Protein AF-A0A7J3XUM2-F1 (afdb_monomer_lite)

Sequence (105 aa):
MVCGSAIYPPYPDAPGGPPLCSDRCREVWSKMGGQAAPPHKHCVVCGKPLSAMYVAPSEPPLCSMDCRAKYEGQRARAARWQSLFNVILVLMLLWLLASLFASLI

Radius of gyration: 22.44 Å; chains: 1; bounding box: 59×26×50 Å

Structure (mmCIF, N/CA/C/O backbone):
data_AF-A0A7J3XUM2-F1
#
_entry.id   AF-A0A7J3XUM2-F1
#
loop_
_atom_site.group_PDB
_atom_site.id
_atom_site.type_symbol
_atom_site.label_atom_id
_atom_site.label_alt_id
_atom_site.label_comp_id
_atom_site.label_asym_id
_atom_site.label_entity_id
_atom_site.label_seq_id
_atom_site.pdbx_PDB_ins_code
_atom_site.Cartn_x
_atom_site.Cartn_y
_atom_site.Cartn_z
_atom_site.occupancy
_atom_site.B_iso_or_equiv
_atom_site.auth_seq_id
_atom_site.auth_comp_id
_atom_site.auth_asym_id
_atom_site.auth_atom_id
_atom_site.pdbx_PDB_model_num
ATOM 1 N N . MET A 1 1 ? -3.340 -3.263 10.317 1.00 44.72 1 MET A N 1
ATOM 2 C CA . MET A 1 1 ? -3.877 -2.374 11.369 1.00 44.72 1 MET A CA 1
ATOM 3 C C . MET A 1 1 ? -5.197 -2.955 11.863 1.00 44.72 1 MET A C 1
ATOM 5 O O . MET A 1 1 ? -6.127 -3.069 11.072 1.00 44.72 1 MET A O 1
ATOM 9 N N . VAL A 1 2 ? -5.234 -3.422 13.113 1.00 41.28 2 VAL A N 1
ATOM 10 C CA . VAL A 1 2 ? -6.443 -3.909 13.806 1.00 41.28 2 VAL A CA 1
ATOM 11 C C . VAL A 1 2 ? -6.838 -2.834 14.816 1.00 41.28 2 VAL A C 1
ATOM 13 O O . VAL A 1 2 ? -5.970 -2.198 15.404 1.00 41.28 2 VAL A O 1
ATOM 16 N N . CYS A 1 3 ? -8.127 -2.579 14.960 1.00 44.41 3 CYS A N 1
ATOM 17 C CA . CYS A 1 3 ? -8.716 -1.505 15.743 1.00 44.41 3 CYS A CA 1
ATOM 18 C C . CYS A 1 3 ? -9.602 -2.141 16.810 1.00 44.41 3 CYS A C 1
ATOM 20 O O . CYS A 1 3 ? -10.421 -3.004 16.492 1.00 44.41 3 CYS A O 1
ATOM 22 N N . GLY A 1 4 ? -9.435 -1.753 18.074 1.00 43.59 4 GLY A N 1
ATOM 23 C CA . GLY A 1 4 ? -10.262 -2.285 19.163 1.00 43.59 4 GLY A CA 1
ATOM 24 C C . GLY A 1 4 ? -9.967 -3.741 19.547 1.00 43.59 4 GLY A C 1
ATOM 25 O O . GLY A 1 4 ? -10.732 -4.338 20.291 1.00 43.59 4 GLY A O 1
ATOM 26 N N . SER A 1 5 ? -8.867 -4.333 19.073 1.00 38.88 5 SER A N 1
ATOM 27 C CA . SER A 1 5 ? -8.340 -5.558 19.680 1.00 38.88 5 SER A CA 1
ATOM 28 C C . SER A 1 5 ? -7.364 -5.205 20.790 1.00 38.88 5 SER A C 1
ATOM 30 O O . SER A 1 5 ? -6.450 -4.411 20.563 1.00 38.88 5 SER A O 1
ATOM 32 N N . ALA A 1 6 ? -7.482 -5.877 21.935 1.00 35.59 6 ALA A N 1
ATOM 33 C CA . ALA A 1 6 ? -6.322 -6.151 22.769 1.00 35.59 6 ALA A CA 1
ATOM 34 C C . ALA A 1 6 ? -5.328 -6.951 21.911 1.00 35.59 6 ALA A C 1
ATOM 36 O O . ALA A 1 6 ? -5.469 -8.158 21.730 1.00 35.59 6 ALA A O 1
ATOM 37 N N . ILE A 1 7 ? -4.385 -6.256 21.277 1.00 41.06 7 ILE A N 1
ATOM 38 C CA . ILE A 1 7 ? -3.235 -6.898 20.653 1.00 41.06 7 ILE A CA 1
ATOM 39 C C . ILE A 1 7 ? -2.339 -7.296 21.830 1.00 41.06 7 ILE A C 1
ATOM 41 O O . ILE A 1 7 ? -1.666 -6.446 22.397 1.00 41.06 7 ILE A O 1
ATOM 45 N N . TYR A 1 8 ? -2.395 -8.556 22.258 1.00 35.03 8 TYR A N 1
ATOM 46 C CA . TYR A 1 8 ? -1.328 -9.147 23.076 1.00 35.03 8 TYR A CA 1
ATOM 47 C C . TYR A 1 8 ? -0.194 -9.616 22.143 1.00 35.03 8 TYR A C 1
ATOM 49 O O . TYR A 1 8 ? -0.508 -10.056 21.031 1.00 35.03 8 TYR A O 1
ATOM 57 N N . PRO A 1 9 ? 1.097 -9.565 22.549 1.00 43.72 9 PRO A N 1
ATOM 58 C CA . PRO A 1 9 ? 1.630 -9.394 23.910 1.00 43.72 9 PRO A CA 1
ATOM 59 C C . PRO A 1 9 ? 2.174 -7.969 24.209 1.00 43.72 9 PRO A C 1
ATOM 61 O O . PRO A 1 9 ? 2.149 -7.111 23.329 1.00 43.72 9 PRO A O 1
ATOM 64 N N . PRO A 1 10 ? 2.553 -7.674 25.472 1.00 46.62 10 PRO A N 1
ATOM 65 C CA . PRO A 1 10 ? 2.301 -6.400 26.133 1.00 46.62 10 PRO A CA 1
ATOM 66 C C . PRO A 1 10 ? 3.417 -5.389 25.882 1.00 46.62 10 PRO A C 1
ATOM 68 O O . PRO A 1 10 ? 4.586 -5.716 26.038 1.00 46.62 10 PRO A O 1
ATOM 71 N N . TYR A 1 11 ? 3.058 -4.137 25.629 1.00 41.94 11 TYR A N 1
ATOM 72 C CA . TYR A 1 11 ? 3.804 -3.032 26.216 1.00 41.94 11 TYR A CA 1
ATOM 73 C C . TYR A 1 11 ? 2.803 -2.055 26.840 1.00 41.94 11 TYR A C 1
ATOM 75 O O . TYR A 1 11 ? 1.757 -1.792 26.233 1.00 41.94 11 TYR A O 1
ATOM 83 N N . PRO A 1 12 ? 3.089 -1.562 28.062 1.00 52.28 12 PRO A N 1
ATOM 84 C CA . PRO A 1 12 ? 2.460 -0.351 28.558 1.00 52.28 12 PRO A CA 1
ATOM 85 C C . PRO A 1 12 ? 2.886 0.775 27.600 1.00 52.28 12 PRO A C 1
ATOM 87 O O . PRO A 1 12 ? 3.837 0.640 26.845 1.00 52.28 12 PRO A O 1
ATOM 90 N N . ASP A 1 13 ? 2.119 1.837 27.442 1.00 43.62 13 ASP A N 1
ATOM 91 C CA . ASP A 1 13 ? 2.419 2.993 28.264 1.00 43.62 13 ASP A CA 1
ATOM 92 C C . ASP A 1 13 ? 1.183 3.884 28.388 1.00 43.62 13 ASP A C 1
ATOM 94 O O . ASP A 1 13 ? 0.760 4.532 27.432 1.00 43.62 13 ASP A O 1
ATOM 98 N N . ALA A 1 14 ? 0.694 3.976 29.626 1.00 42.62 14 ALA A N 1
ATOM 99 C CA . ALA A 1 14 ? 0.066 5.176 30.180 1.00 42.62 14 ALA A CA 1
ATOM 100 C C . ALA A 1 14 ? -1.354 5.541 29.658 1.00 42.62 14 ALA A C 1
ATOM 102 O O . ALA A 1 14 ? -1.840 5.040 28.647 1.00 42.62 14 ALA A O 1
ATOM 103 N N . PRO A 1 15 ? -2.157 6.248 30.472 1.00 44.31 15 PRO A N 1
ATOM 104 C CA . PRO A 1 15 ? -3.274 5.615 31.147 1.00 44.31 15 PRO A CA 1
ATOM 105 C C . PRO A 1 15 ? -4.601 5.866 30.425 1.00 44.31 15 PRO A C 1
ATOM 107 O O . PRO A 1 15 ? -5.079 6.996 30.346 1.00 44.31 15 PRO A O 1
ATOM 110 N N . GLY A 1 16 ? -5.233 4.773 29.984 1.00 53.19 16 GLY A N 1
ATOM 111 C CA . GLY A 1 16 ? -6.695 4.672 29.971 1.00 53.19 16 GLY A CA 1
ATOM 112 C C . GLY A 1 16 ? -7.369 4.080 28.732 1.00 53.19 16 GLY A C 1
ATOM 113 O O . GLY A 1 16 ? -8.576 3.872 28.799 1.00 53.19 16 GLY A O 1
ATOM 114 N N . GLY A 1 17 ? -6.670 3.798 27.623 1.00 52.47 17 GLY A N 1
ATOM 115 C CA . GLY A 1 17 ? -7.341 3.390 26.376 1.00 52.47 17 GLY A CA 1
ATOM 116 C C . GLY A 1 17 ? -6.644 2.289 25.563 1.00 52.47 17 GLY A C 1
ATOM 117 O O . GLY A 1 17 ? -5.420 2.179 25.606 1.00 52.47 17 GLY A O 1
ATOM 118 N N . PRO A 1 18 ? -7.404 1.471 24.803 1.00 56.16 18 PRO A N 1
ATOM 119 C CA . PRO A 1 18 ? -6.847 0.466 23.899 1.00 56.16 18 PRO A CA 1
ATOM 120 C C . PRO A 1 18 ? -6.103 1.122 22.720 1.00 56.16 18 PRO A C 1
ATOM 122 O O . PRO A 1 18 ? -6.405 2.262 22.361 1.00 56.16 18 PRO A O 1
ATOM 125 N N . PRO A 1 19 ? -5.170 0.416 22.053 1.00 57.97 19 PRO A N 1
ATOM 126 C CA . PRO A 1 19 ? -4.545 0.912 20.831 1.00 57.97 19 PRO A CA 1
ATOM 127 C C . PRO A 1 19 ? -5.595 1.036 19.714 1.00 57.97 19 PRO A C 1
ATOM 129 O O . PR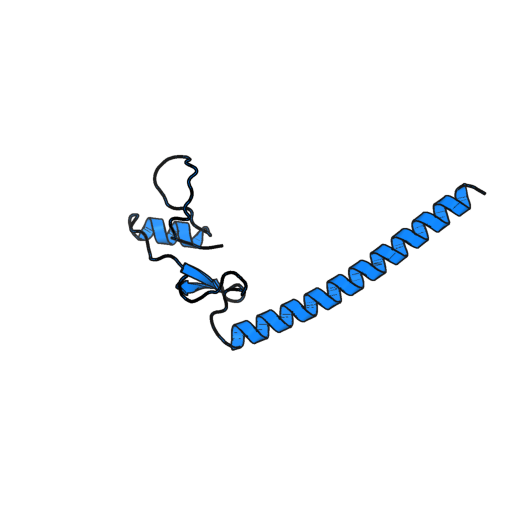O A 1 19 ? -6.183 0.052 19.254 1.00 57.97 19 PRO A O 1
ATOM 132 N N . LEU A 1 20 ? -5.854 2.271 19.280 1.00 64.81 20 LEU A N 1
ATOM 133 C CA . LEU A 1 20 ? -6.820 2.599 18.230 1.00 64.81 20 LEU A CA 1
ATOM 134 C C . LEU A 1 20 ? -6.077 2.921 16.934 1.00 64.81 20 LEU A C 1
ATOM 136 O O . LEU A 1 20 ? -5.084 3.638 16.925 1.00 64.81 20 LEU A O 1
ATOM 140 N N . CYS A 1 21 ? -6.566 2.380 15.823 1.00 66.31 21 CYS A N 1
ATOM 141 C CA . CYS A 1 21 ? -5.867 2.423 14.538 1.00 66.31 21 CYS A CA 1
ATOM 142 C C . CYS A 1 21 ? -6.053 3.723 13.738 1.00 66.31 21 CYS A C 1
ATOM 144 O O . CYS A 1 21 ? -5.452 3.867 12.678 1.00 66.31 21 CYS A O 1
ATOM 146 N N . SER A 1 22 ? -6.943 4.616 14.176 1.00 68.31 22 SER A N 1
ATOM 147 C CA . SER A 1 22 ? -7.219 5.898 13.522 1.00 68.31 22 SER A CA 1
ATOM 148 C C . SER A 1 22 ? -7.837 6.892 14.505 1.00 68.31 22 SER A C 1
ATOM 150 O O . SER A 1 22 ? -8.455 6.485 15.495 1.00 68.31 22 SER A O 1
ATOM 152 N N . ASP A 1 23 ? -7.744 8.188 14.201 1.00 71.69 23 ASP A N 1
ATOM 153 C CA . ASP A 1 23 ? -8.380 9.249 14.995 1.00 71.69 23 ASP A CA 1
ATOM 154 C C . ASP A 1 23 ? -9.902 9.120 15.017 1.00 71.69 23 ASP A C 1
ATOM 156 O O . ASP A 1 23 ? -10.542 9.372 16.033 1.00 71.69 23 ASP A O 1
ATOM 160 N N . ARG A 1 24 ? -10.487 8.600 13.933 1.00 70.00 24 ARG A N 1
ATOM 161 C CA . ARG A 1 24 ? -11.914 8.278 13.887 1.00 70.00 24 ARG A CA 1
ATOM 162 C C . ARG A 1 24 ? -12.280 7.180 14.885 1.00 70.00 24 ARG A C 1
ATOM 164 O O . ARG A 1 24 ? -13.311 7.269 15.543 1.00 70.00 24 ARG A O 1
ATOM 171 N N . CYS A 1 25 ? -11.437 6.159 15.044 1.00 70.31 25 CYS A N 1
ATOM 172 C CA . CYS A 1 25 ? -11.637 5.142 16.079 1.00 70.31 25 CYS A CA 1
ATOM 173 C C . CYS A 1 25 ? -11.476 5.728 17.487 1.00 70.31 25 CYS A C 1
ATOM 175 O O . CYS A 1 25 ? -12.200 5.315 18.389 1.00 70.31 25 CYS A O 1
ATOM 177 N N . ARG A 1 26 ? -10.576 6.705 17.666 1.00 72.00 26 ARG A N 1
ATOM 178 C CA . ARG A 1 26 ? -10.406 7.461 18.919 1.00 72.00 26 ARG A CA 1
ATOM 179 C C . ARG A 1 26 ? -11.655 8.254 19.286 1.00 72.00 26 ARG A C 1
ATOM 181 O O . ARG A 1 26 ? -12.110 8.168 20.421 1.00 72.00 26 ARG A O 1
ATOM 188 N N . GLU A 1 27 ? -12.235 8.953 18.320 1.00 72.25 27 GLU A N 1
ATOM 189 C CA . GLU A 1 27 ? -13.469 9.719 18.494 1.00 72.25 27 GLU A CA 1
ATOM 190 C C . GLU A 1 27 ? -14.675 8.819 18.803 1.00 72.25 27 GLU A C 1
ATOM 192 O O . GLU A 1 27 ? -15.506 9.134 19.651 1.00 72.25 27 GLU A O 1
ATOM 197 N N . VAL A 1 28 ? -14.779 7.670 18.133 1.00 71.19 28 VAL A N 1
ATOM 198 C CA . VAL A 1 28 ? -15.853 6.707 18.403 1.00 71.19 28 VAL A CA 1
ATOM 199 C C . VAL A 1 28 ? -15.693 6.087 19.792 1.00 71.19 28 VAL A C 1
ATOM 201 O O . VAL A 1 28 ? -16.672 5.985 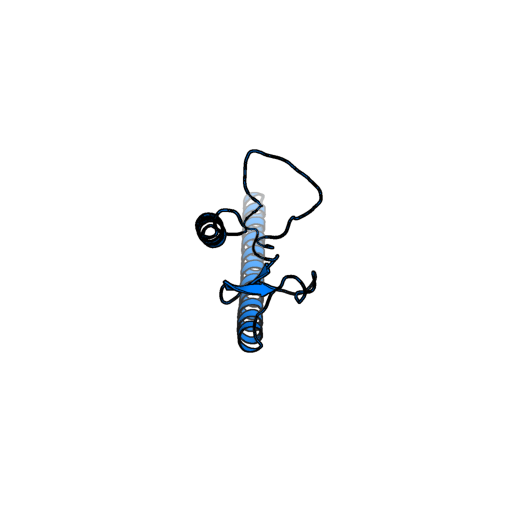20.526 1.00 71.19 28 VAL A O 1
ATOM 204 N N . TRP A 1 29 ? -14.473 5.717 20.187 1.00 70.56 29 TRP A N 1
ATOM 205 C CA . TRP A 1 29 ? -14.201 5.146 21.508 1.00 70.56 29 TRP A CA 1
ATOM 206 C C . TRP A 1 29 ? -14.489 6.136 22.647 1.00 70.56 29 TRP A C 1
ATOM 208 O O . TRP A 1 29 ? -15.091 5.749 23.651 1.00 70.56 29 TRP A O 1
ATOM 218 N N . SER A 1 30 ? -14.144 7.420 22.476 1.00 70.56 30 SER A N 1
ATOM 219 C CA . SER A 1 30 ? -14.477 8.456 23.461 1.00 70.56 30 SER A CA 1
ATOM 220 C C . SER A 1 30 ? -15.989 8.680 23.572 1.00 70.56 30 SER A C 1
ATOM 222 O O . SER A 1 30 ? -16.507 8.809 24.679 1.00 70.56 30 SER A O 1
ATOM 224 N N . LYS A 1 31 ? -16.722 8.636 22.449 1.00 74.31 31 LYS A N 1
ATOM 225 C CA . LYS A 1 31 ? -18.193 8.722 22.424 1.00 74.31 31 LYS A CA 1
ATOM 226 C C . LYS A 1 31 ? -18.889 7.513 23.056 1.00 74.31 31 LYS A C 1
ATOM 228 O O . LYS A 1 31 ? -19.966 7.673 23.619 1.00 74.31 31 LYS A O 1
ATOM 233 N N . MET A 1 32 ? -18.290 6.323 22.991 1.00 69.88 32 MET A N 1
ATOM 234 C CA . MET A 1 32 ? -18.822 5.100 23.613 1.00 69.88 32 MET A CA 1
ATOM 235 C C . MET A 1 32 ? -18.492 4.973 25.113 1.00 69.88 32 MET A C 1
ATOM 237 O O . MET A 1 32 ? -18.737 3.924 25.707 1.00 69.88 32 MET A O 1
ATOM 241 N N . GLY A 1 33 ? -17.920 6.009 25.739 1.00 64.75 33 GLY A N 1
ATOM 242 C CA . GLY A 1 33 ? -17.637 6.007 27.177 1.00 64.75 33 GLY A CA 1
ATOM 243 C C . GLY A 1 33 ? -16.610 4.952 27.598 1.00 64.75 33 GLY A C 1
ATOM 244 O O . GLY A 1 33 ? -16.704 4.406 28.693 1.00 64.75 33 GLY A O 1
ATOM 245 N N . GLY A 1 34 ? -15.661 4.616 26.720 1.00 61.25 34 GLY A N 1
ATOM 246 C CA . GLY A 1 34 ? -14.608 3.646 27.024 1.00 61.25 34 GLY A CA 1
ATOM 247 C C . GLY A 1 34 ? -15.015 2.175 26.895 1.00 61.25 34 GLY A C 1
ATOM 248 O O . GLY A 1 34 ? -14.179 1.302 27.128 1.00 61.25 34 GLY A O 1
ATOM 249 N N . GLN A 1 35 ? -16.249 1.867 26.475 1.00 60.00 35 GLN A N 1
ATOM 250 C CA . GLN A 1 35 ? -16.623 0.488 26.160 1.00 60.00 35 GLN A CA 1
ATOM 251 C C . GLN A 1 35 ? -15.843 -0.002 24.931 1.00 60.00 35 GLN A C 1
ATOM 253 O O . GLN A 1 35 ? -15.841 0.628 23.870 1.00 60.00 35 GLN A O 1
ATOM 258 N N . ALA A 1 36 ? -15.141 -1.126 25.084 1.00 59.03 36 ALA A N 1
ATOM 259 C CA . ALA A 1 36 ? -14.373 -1.730 24.006 1.00 59.03 36 ALA A CA 1
ATOM 260 C C . ALA A 1 36 ? -15.328 -2.310 22.952 1.00 59.03 36 ALA A C 1
ATOM 262 O O . ALA A 1 36 ? -15.937 -3.360 23.154 1.00 59.03 36 ALA A O 1
ATOM 263 N N . ALA A 1 37 ? -15.459 -1.623 21.815 1.00 60.12 37 ALA A N 1
ATOM 264 C CA . ALA A 1 37 ? -16.077 -2.202 20.629 1.00 60.12 37 ALA A CA 1
ATOM 265 C C . ALA A 1 37 ? -15.299 -3.464 20.203 1.00 60.12 37 ALA A C 1
ATOM 267 O O . ALA A 1 37 ? -14.077 -3.513 20.386 1.00 60.12 37 ALA A O 1
ATOM 268 N N . PRO A 1 38 ? -15.967 -4.475 19.619 1.00 64.69 38 PRO A N 1
ATOM 269 C CA . PRO A 1 38 ? -15.303 -5.704 19.218 1.00 64.69 38 PRO A CA 1
ATOM 270 C C . PRO A 1 38 ? -14.139 -5.433 18.247 1.00 64.69 38 PRO A C 1
ATOM 272 O O . PRO A 1 38 ? -14.187 -4.482 17.450 1.00 64.69 38 PRO A O 1
ATOM 275 N N . PRO A 1 39 ? -13.095 -6.280 18.284 1.00 66.69 39 PRO A N 1
ATOM 276 C CA . PRO A 1 39 ? -11.926 -6.129 17.435 1.00 66.69 39 PRO A CA 1
ATOM 277 C C . PRO A 1 39 ? -12.314 -6.156 15.956 1.00 66.69 39 PRO A C 1
ATOM 279 O O . PRO A 1 39 ? -12.916 -7.113 15.458 1.00 66.69 39 PRO A O 1
ATOM 282 N N . HIS A 1 40 ? -11.935 -5.108 15.233 1.00 72.81 40 HIS A N 1
ATOM 283 C CA . HIS A 1 40 ? -12.242 -4.941 13.818 1.00 72.81 40 HIS A CA 1
ATOM 284 C C . HIS A 1 40 ? -11.013 -4.487 13.026 1.00 72.81 40 HIS A C 1
ATOM 286 O O . HIS A 1 40 ? -10.083 -3.880 13.545 1.00 72.81 40 HIS A O 1
ATOM 292 N N . LYS A 1 41 ? -10.984 -4.796 11.735 1.00 75.75 41 LYS A N 1
ATOM 293 C CA . LYS A 1 41 ? -10.053 -4.233 10.751 1.00 75.75 41 LYS A CA 1
ATOM 294 C C . LYS A 1 41 ? -10.825 -3.254 9.871 1.00 75.75 41 LYS A C 1
ATOM 296 O O . LYS A 1 41 ? -12.048 -3.294 9.832 1.00 75.75 41 LYS A O 1
ATOM 301 N N . HIS A 1 42 ? -10.134 -2.386 9.146 1.00 80.25 42 HIS A N 1
ATOM 302 C CA . HIS A 1 42 ? -10.781 -1.530 8.151 1.00 80.25 42 HIS A CA 1
ATOM 303 C C . HIS A 1 42 ? -10.467 -2.022 6.750 1.00 80.25 42 HIS A C 1
ATOM 305 O O . HIS A 1 42 ? -9.361 -2.499 6.489 1.00 80.25 42 HIS A O 1
ATOM 311 N N . CYS A 1 43 ? -11.433 -1.890 5.845 1.00 82.94 43 CYS A N 1
ATOM 312 C CA . CYS A 1 43 ? -11.181 -2.141 4.439 1.00 82.94 43 CYS A CA 1
ATOM 313 C C . CYS A 1 43 ? -10.141 -1.148 3.909 1.00 82.94 43 CYS A C 1
ATOM 315 O O . CYS A 1 43 ? -10.328 0.059 4.044 1.00 82.94 43 CYS A O 1
ATOM 317 N N . VAL A 1 44 ? -9.092 -1.643 3.250 1.00 83.19 44 VAL A N 1
ATOM 318 C CA . VAL A 1 44 ? -8.008 -0.795 2.711 1.00 83.19 44 VAL A CA 1
ATOM 319 C C . VAL A 1 44 ? -8.509 0.182 1.640 1.00 83.19 44 VAL A C 1
ATOM 321 O O . VAL A 1 44 ? -7.933 1.246 1.454 1.00 83.19 44 VAL A O 1
ATOM 324 N N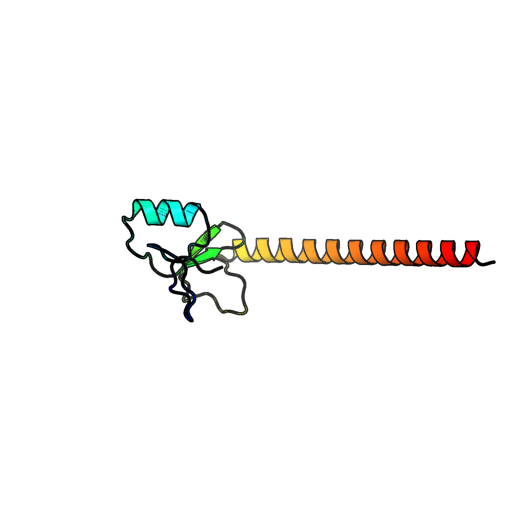 . VAL A 1 45 ? -9.594 -0.165 0.943 1.00 84.81 45 VAL A N 1
ATOM 325 C CA . VAL A 1 45 ? -10.116 0.631 -0.178 1.00 84.81 45 VAL A CA 1
ATOM 326 C C . VAL A 1 45 ? -11.139 1.670 0.267 1.00 84.81 45 VAL A C 1
ATOM 328 O O . VAL A 1 45 ? -11.103 2.800 -0.205 1.00 84.81 45 VAL A O 1
ATOM 331 N N . CYS A 1 46 ? -12.081 1.296 1.137 1.00 83.25 46 CYS A N 1
ATOM 332 C CA . CYS A 1 46 ? -13.215 2.158 1.492 1.00 83.25 46 CYS A CA 1
ATOM 333 C C . CYS A 1 46 ? -13.275 2.558 2.972 1.00 83.25 46 CYS A C 1
ATOM 335 O O . CYS A 1 46 ? -14.148 3.333 3.349 1.00 83.25 46 CYS A O 1
ATOM 337 N N . GLY A 1 47 ? -12.401 2.014 3.824 1.00 78.31 47 GLY A N 1
ATOM 338 C CA . GLY A 1 47 ? -12.354 2.351 5.247 1.00 78.31 47 GLY A CA 1
ATOM 339 C C . GLY A 1 47 ? -13.553 1.869 6.067 1.00 78.31 47 GLY A C 1
ATOM 340 O O . GLY A 1 47 ? -13.739 2.340 7.183 1.00 78.31 47 GLY A O 1
ATOM 341 N N . LYS A 1 48 ? -14.389 0.957 5.550 1.00 81.31 48 LYS A N 1
ATOM 342 C CA . LYS A 1 48 ? -15.487 0.356 6.328 1.00 81.31 48 LYS A CA 1
ATOM 343 C C . LYS A 1 48 ? -14.948 -0.636 7.370 1.00 81.31 48 LYS A C 1
ATOM 345 O O . LYS A 1 48 ? -13.996 -1.356 7.049 1.00 81.31 48 LYS A O 1
ATOM 350 N N . PRO A 1 49 ? -15.542 -0.704 8.576 1.00 75.44 49 PRO A N 1
ATOM 351 C CA . PRO A 1 49 ? -15.149 -1.673 9.591 1.00 75.44 49 PRO A CA 1
ATOM 352 C C . PRO A 1 49 ? -15.532 -3.097 9.163 1.00 75.44 49 PRO A C 1
ATOM 354 O O . PRO A 1 49 ? -16.602 -3.332 8.604 1.00 75.44 49 PRO A O 1
ATOM 357 N N . LEU A 1 50 ? -14.637 -4.042 9.430 1.00 76.44 50 LEU A N 1
ATOM 358 C CA . LEU A 1 50 ? -14.735 -5.473 9.158 1.00 76.44 50 LEU A CA 1
ATOM 359 C C . LEU A 1 50 ? -14.415 -6.218 10.445 1.00 76.44 50 LEU A C 1
ATOM 361 O O . LEU A 1 50 ? -13.426 -5.908 11.102 1.00 76.44 50 LEU A O 1
ATOM 365 N N . SER A 1 51 ? -15.198 -7.224 10.806 1.00 70.06 51 SER A N 1
ATOM 366 C CA . SER A 1 51 ? -14.887 -8.069 11.960 1.00 70.06 51 SER A CA 1
ATOM 367 C C . SER A 1 51 ? -13.526 -8.754 11.772 1.00 70.06 51 SER A C 1
ATOM 369 O O . SER A 1 51 ? -13.240 -9.339 10.725 1.00 70.06 51 SER A O 1
ATOM 371 N N . ALA A 1 52 ? -12.658 -8.683 12.791 1.00 65.38 52 ALA A N 1
ATOM 372 C CA . ALA A 1 52 ? -11.288 -9.201 12.695 1.00 65.38 52 ALA A CA 1
ATOM 373 C C . ALA A 1 52 ? -11.230 -10.720 12.432 1.00 65.38 52 ALA A C 1
ATOM 375 O O . ALA A 1 52 ? -10.235 -11.204 11.896 1.00 65.38 52 ALA A O 1
ATOM 376 N N . MET A 1 53 ? -12.310 -11.436 12.759 1.00 59.72 53 MET A N 1
ATOM 377 C CA . MET A 1 53 ? -12.460 -12.886 12.610 1.00 59.72 53 MET A CA 1
ATOM 378 C C . MET A 1 53 ? -12.479 -13.363 11.147 1.00 59.72 53 MET A C 1
ATOM 380 O O . MET A 1 53 ? -12.137 -14.509 10.885 1.00 59.72 53 MET A O 1
ATOM 384 N N . TYR A 1 54 ? -12.834 -12.494 10.194 1.00 59.41 54 TYR A N 1
ATOM 385 C CA . TYR A 1 54 ? -13.018 -12.863 8.781 1.00 59.41 54 TYR A CA 1
ATOM 386 C C . TYR A 1 54 ? -11.846 -12.460 7.877 1.00 59.41 54 TYR A C 1
ATOM 388 O O . TYR A 1 54 ? -11.950 -12.546 6.658 1.00 59.41 54 TYR A O 1
ATOM 396 N N . VAL A 1 55 ? -10.730 -11.990 8.444 1.00 63.41 55 VAL A N 1
ATOM 397 C CA . VAL A 1 55 ? -9.582 -11.525 7.654 1.00 63.41 55 VAL A CA 1
ATOM 398 C C . VAL A 1 55 ? -8.354 -12.357 7.983 1.00 63.41 55 VAL A C 1
ATOM 400 O O . VAL A 1 55 ? -7.727 -12.146 9.030 1.00 63.41 55 VAL A O 1
ATOM 403 N N . ALA A 1 56 ? -7.985 -13.237 7.050 1.00 68.50 56 ALA A N 1
ATOM 404 C CA . ALA A 1 56 ? -6.749 -14.003 7.104 1.00 68.50 56 ALA A CA 1
ATOM 405 C C . ALA A 1 56 ? -5.527 -13.071 7.253 1.00 68.50 56 ALA A C 1
ATOM 407 O O . ALA A 1 56 ? -5.512 -11.972 6.696 1.00 68.50 56 ALA A O 1
ATOM 408 N N . PRO A 1 57 ? -4.489 -13.470 8.007 1.00 66.38 57 PRO A N 1
ATOM 409 C CA . PRO A 1 57 ? -3.302 -12.638 8.218 1.00 66.38 57 PRO A CA 1
ATOM 410 C C . PRO A 1 57 ? -2.516 -12.366 6.925 1.00 66.38 57 PRO A C 1
ATOM 412 O O . PRO A 1 57 ? -1.823 -11.356 6.845 1.00 66.38 57 PRO A O 1
ATOM 415 N N . SER A 1 58 ? -2.644 -13.232 5.918 1.00 69.94 58 SER A N 1
ATOM 416 C CA . SER A 1 58 ? -1.971 -13.123 4.620 1.00 69.94 58 SER A CA 1
ATOM 417 C C . SER A 1 58 ? -2.731 -12.292 3.582 1.00 69.94 58 SER A C 1
ATOM 419 O O . SER A 1 58 ? -2.155 -11.951 2.549 1.00 69.94 58 SER A O 1
ATOM 421 N N . GLU A 1 59 ? -4.000 -11.956 3.828 1.00 72.81 59 GLU A N 1
ATOM 422 C CA . GLU A 1 59 ? -4.848 -11.277 2.848 1.00 72.81 59 GLU A CA 1
ATOM 423 C C . GLU A 1 59 ? -5.190 -9.840 3.270 1.00 72.81 59 GLU A C 1
ATOM 425 O O . GLU A 1 59 ? -5.409 -9.554 4.455 1.00 72.81 59 GLU A O 1
ATOM 430 N N . PRO A 1 60 ? -5.252 -8.896 2.311 1.00 78.75 60 PRO A N 1
ATOM 431 C CA . PRO A 1 60 ? -5.666 -7.534 2.605 1.00 78.75 60 PRO A CA 1
ATOM 432 C C . PRO A 1 60 ? -7.133 -7.520 3.077 1.00 78.75 60 PRO A C 1
ATOM 434 O O . PRO A 1 60 ? -7.980 -8.167 2.459 1.00 78.75 60 PRO A O 1
ATOM 437 N N . PRO A 1 61 ? -7.480 -6.759 4.135 1.00 82.00 61 PRO A N 1
ATOM 438 C CA . PRO A 1 61 ? -8.864 -6.640 4.584 1.00 82.00 61 PRO A CA 1
ATOM 439 C C . PRO A 1 61 ? -9.709 -5.940 3.511 1.00 82.00 61 PRO A C 1
ATOM 441 O O . PRO A 1 61 ? -9.556 -4.741 3.251 1.00 82.00 61 PRO A O 1
ATOM 444 N N . LEU A 1 62 ? -10.617 -6.689 2.887 1.00 84.44 62 LEU A N 1
ATOM 445 C CA . LEU A 1 62 ? -11.510 -6.226 1.825 1.00 84.44 62 LEU A CA 1
ATOM 446 C C . LEU A 1 62 ? -12.958 -6.518 2.222 1.00 84.44 62 LEU A C 1
ATOM 448 O O . LEU A 1 62 ? -13.264 -7.611 2.683 1.00 84.44 62 LEU A O 1
ATOM 452 N N . CYS A 1 63 ? -13.851 -5.536 2.067 1.00 82.88 63 CYS A N 1
ATOM 453 C CA . CYS A 1 63 ? -15.239 -5.673 2.524 1.00 82.88 63 CYS A CA 1
ATOM 454 C C . CYS A 1 63 ? -16.208 -6.227 1.477 1.00 82.88 63 CYS A C 1
ATOM 456 O O . CYS A 1 63 ? -17.318 -6.610 1.823 1.00 82.88 63 CYS A O 1
ATOM 458 N N . SER A 1 64 ? -15.839 -6.190 0.198 1.00 87.19 64 SER A N 1
ATOM 459 C CA . SER A 1 64 ? -16.690 -6.633 -0.904 1.00 87.19 64 SER A CA 1
ATOM 460 C C . SER A 1 64 ? -15.857 -6.994 -2.129 1.00 87.19 64 SER A C 1
ATOM 462 O O . SER A 1 64 ? -14.704 -6.566 -2.257 1.00 87.19 64 SER A O 1
ATOM 464 N N . MET A 1 65 ? -16.472 -7.730 -3.058 1.00 86.75 65 MET A N 1
ATOM 465 C CA . MET A 1 65 ? -15.880 -8.041 -4.363 1.00 86.75 65 MET A CA 1
ATOM 466 C C . MET A 1 65 ? -15.545 -6.772 -5.161 1.00 86.75 65 MET A C 1
ATOM 468 O O . MET A 1 65 ? -14.491 -6.709 -5.787 1.00 86.75 65 MET A O 1
ATOM 472 N N . ASP A 1 66 ? -16.350 -5.713 -5.047 1.00 89.69 66 ASP A N 1
ATOM 473 C CA . ASP A 1 66 ? -16.052 -4.430 -5.700 1.00 89.69 66 ASP A CA 1
ATOM 474 C C . ASP A 1 66 ? -14.773 -3.786 -5.155 1.00 89.69 66 ASP A C 1
ATOM 476 O O . ASP A 1 66 ? -13.957 -3.244 -5.904 1.00 89.69 66 ASP A O 1
ATOM 480 N N . CYS A 1 67 ? -14.572 -3.846 -3.832 1.00 86.69 67 CYS A N 1
ATOM 481 C CA . CYS A 1 67 ? -13.343 -3.351 -3.217 1.00 86.69 67 CYS A CA 1
ATOM 482 C C . CYS A 1 67 ? -12.145 -4.211 -3.617 1.00 86.69 67 CYS A C 1
ATOM 484 O O . CYS A 1 67 ? -11.062 -3.671 -3.820 1.00 86.69 67 CYS A O 1
ATOM 486 N N . ARG A 1 68 ? -12.336 -5.522 -3.790 1.00 87.00 68 ARG A N 1
ATOM 487 C CA . ARG A 1 68 ? -11.296 -6.420 -4.298 1.00 87.00 68 ARG A CA 1
ATOM 488 C C . ARG A 1 68 ? -10.869 -6.042 -5.714 1.00 87.00 68 ARG A C 1
ATOM 490 O O . ARG A 1 68 ? -9.681 -5.830 -5.935 1.00 87.00 68 ARG A O 1
ATOM 497 N N . ALA A 1 69 ? -11.819 -5.833 -6.624 1.00 88.81 69 ALA A N 1
ATOM 498 C CA . ALA A 1 69 ? -11.524 -5.407 -7.992 1.00 88.81 69 ALA A CA 1
ATOM 499 C C . ALA A 1 69 ? -10.780 -4.058 -8.031 1.00 88.81 69 ALA A C 1
ATOM 501 O O . ALA A 1 69 ? -9.798 -3.893 -8.757 1.00 88.81 69 ALA A O 1
ATOM 502 N N . LYS A 1 70 ? -11.191 -3.092 -7.195 1.00 89.12 70 LYS A N 1
ATOM 503 C CA . LYS A 1 70 ? -10.488 -1.803 -7.064 1.00 89.12 70 LYS A CA 1
ATOM 504 C C . LYS A 1 70 ? -9.070 -1.964 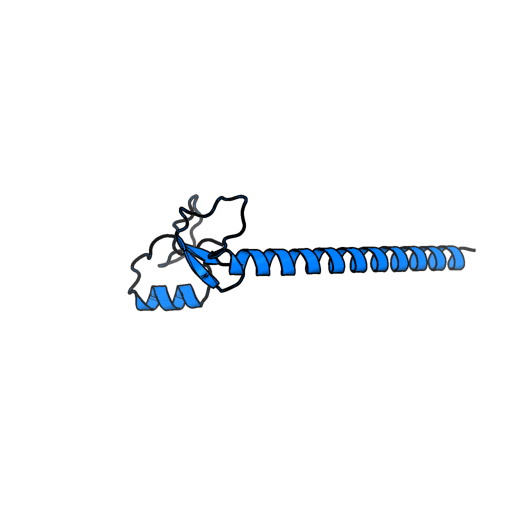-6.520 1.00 89.12 70 LYS A C 1
ATOM 506 O O . LYS A 1 70 ? -8.153 -1.323 -7.031 1.00 89.12 70 LYS A O 1
ATOM 511 N N . TYR A 1 71 ? -8.889 -2.804 -5.504 1.00 88.00 71 TYR A N 1
ATOM 512 C CA . TYR A 1 71 ? -7.587 -3.064 -4.898 1.00 88.00 71 TYR A CA 1
ATOM 513 C C . TYR A 1 71 ? -6.626 -3.733 -5.886 1.00 88.00 71 TYR A C 1
ATOM 515 O O . TYR A 1 71 ? -5.491 -3.287 -6.043 1.00 88.00 71 TYR A O 1
ATOM 523 N N . GLU A 1 72 ? -7.087 -4.754 -6.608 1.00 87.38 72 GLU A N 1
ATOM 524 C CA . GLU A 1 72 ? -6.305 -5.424 -7.650 1.00 87.38 72 GLU A CA 1
ATOM 525 C C . GLU A 1 72 ? -5.934 -4.450 -8.778 1.00 87.38 72 GLU A C 1
ATOM 527 O O . GLU A 1 72 ? -4.777 -4.404 -9.200 1.00 87.38 72 GLU A O 1
ATOM 532 N N . GLY A 1 73 ? -6.864 -3.580 -9.189 1.00 87.31 73 GLY A N 1
ATOM 533 C CA . GLY A 1 73 ? -6.593 -2.516 -10.156 1.00 87.31 73 GLY A CA 1
ATOM 534 C C . GLY A 1 73 ? -5.534 -1.512 -9.681 1.00 87.31 73 GLY A C 1
ATOM 535 O O . GLY A 1 73 ? -4.647 -1.134 -10.450 1.00 87.31 73 GLY A O 1
ATOM 536 N N . GLN A 1 74 ? -5.579 -1.097 -8.411 1.00 85.25 74 GLN A N 1
ATOM 537 C CA . GLN A 1 74 ? -4.553 -0.231 -7.816 1.00 85.25 74 GLN A CA 1
ATOM 538 C C . GLN A 1 74 ? -3.194 -0.934 -7.734 1.00 85.25 74 GLN A C 1
ATOM 540 O O . GLN A 1 74 ? -2.181 -0.346 -8.112 1.00 85.25 74 GLN A O 1
ATOM 545 N N . ARG A 1 75 ? -3.167 -2.202 -7.314 1.00 83.50 75 ARG A N 1
ATOM 546 C CA . ARG A 1 75 ? -1.944 -3.009 -7.216 1.00 83.50 75 ARG A CA 1
ATOM 547 C C . ARG A 1 75 ? -1.289 -3.224 -8.580 1.00 83.50 75 ARG A C 1
ATOM 549 O O . ARG A 1 75 ? -0.075 -3.081 -8.702 1.00 83.50 75 ARG A O 1
ATOM 556 N N . ALA A 1 76 ? -2.080 -3.498 -9.616 1.00 84.44 76 ALA A N 1
ATOM 557 C CA . ALA A 1 76 ? -1.584 -3.641 -10.982 1.00 84.44 76 ALA A CA 1
ATOM 558 C C . ALA A 1 76 ? -0.986 -2.330 -11.520 1.00 84.44 76 ALA A C 1
ATOM 560 O O . ALA A 1 76 ? 0.052 -2.344 -12.183 1.00 84.44 76 ALA A O 1
ATOM 561 N N . ARG A 1 77 ? -1.600 -1.180 -11.205 1.00 82.81 77 ARG A N 1
ATOM 562 C CA . ARG A 1 77 ? -1.032 0.134 -11.547 1.00 82.81 77 ARG A CA 1
ATOM 563 C C . ARG A 1 77 ? 0.273 0.383 -10.800 1.00 82.81 77 ARG A C 1
ATOM 565 O O . ARG A 1 77 ? 1.251 0.756 -11.438 1.00 82.81 77 ARG A O 1
ATOM 572 N N . ALA A 1 78 ? 0.306 0.134 -9.493 1.00 80.88 78 ALA A N 1
ATOM 573 C CA . ALA A 1 78 ? 1.508 0.297 -8.679 1.00 80.88 78 ALA A CA 1
A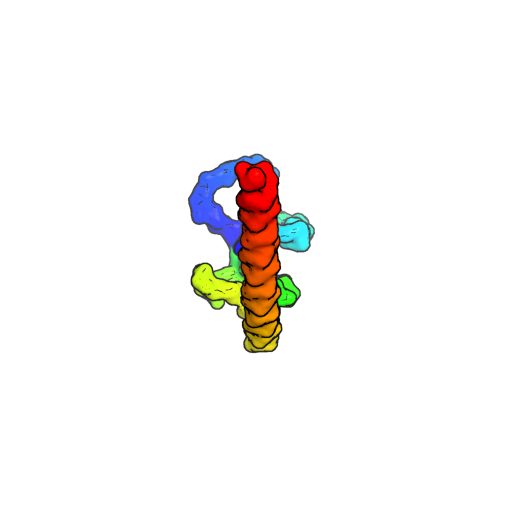TOM 574 C C . ALA A 1 78 ? 2.675 -0.558 -9.201 1.00 80.88 78 ALA A C 1
ATOM 576 O O . ALA A 1 78 ? 3.784 -0.052 -9.323 1.00 80.88 78 ALA A O 1
ATOM 577 N N . ALA A 1 79 ? 2.419 -1.804 -9.614 1.00 83.19 79 ALA A N 1
ATOM 578 C CA . ALA A 1 79 ? 3.441 -2.667 -10.207 1.00 83.19 79 ALA A CA 1
ATOM 579 C C . ALA A 1 79 ? 4.044 -2.076 -11.497 1.00 83.19 79 ALA A C 1
ATOM 581 O O . ALA A 1 79 ? 5.260 -2.102 -11.679 1.00 83.19 79 ALA A O 1
ATOM 582 N N . ARG A 1 80 ? 3.216 -1.485 -12.372 1.00 82.50 80 ARG A N 1
ATOM 583 C CA . ARG A 1 80 ? 3.699 -0.804 -13.590 1.00 82.50 80 ARG A CA 1
ATOM 584 C C . ARG A 1 80 ? 4.539 0.428 -13.259 1.00 82.50 80 ARG A C 1
ATOM 586 O O . ARG A 1 80 ? 5.602 0.610 -13.842 1.00 82.50 80 ARG A O 1
ATOM 593 N N . TRP A 1 81 ? 4.086 1.243 -12.307 1.00 84.94 81 TRP A N 1
ATOM 594 C CA . TRP A 1 81 ? 4.830 2.415 -11.841 1.00 84.94 81 TRP A CA 1
ATOM 595 C C . TRP A 1 81 ? 6.176 2.035 -11.230 1.00 84.94 81 TRP A C 1
ATOM 597 O O . TRP A 1 81 ? 7.186 2.658 -11.538 1.00 84.94 81 TRP A O 1
ATOM 607 N N . GLN A 1 82 ? 6.206 0.975 -10.425 1.00 86.06 82 GLN A N 1
ATOM 608 C CA . GLN A 1 82 ? 7.434 0.486 -9.814 1.00 86.06 82 GLN A CA 1
ATOM 609 C C . GLN A 1 82 ? 8.406 -0.077 -10.857 1.00 86.06 82 GLN A C 1
ATOM 611 O O . GLN A 1 82 ? 9.604 0.181 -10.781 1.00 86.06 82 GLN A O 1
ATOM 616 N N . SER A 1 83 ? 7.894 -0.760 -11.886 1.00 87.00 83 SER A N 1
ATOM 617 C CA . SER A 1 83 ? 8.705 -1.187 -13.030 1.00 87.00 83 SER A CA 1
ATOM 618 C C . SER A 1 83 ? 9.313 0.001 -13.783 1.00 87.00 83 SER A C 1
ATOM 620 O O . SER A 1 83 ? 10.498 -0.033 -14.099 1.00 87.00 83 SER A O 1
ATOM 622 N N . LEU A 1 84 ? 8.536 1.053 -14.064 1.00 91.00 84 LEU A N 1
ATOM 623 C CA . LEU A 1 84 ? 9.038 2.256 -14.740 1.00 91.00 84 LEU A CA 1
ATOM 624 C C . LEU A 1 84 ? 10.088 2.987 -13.898 1.00 91.00 84 LEU A C 1
ATOM 626 O O . LEU A 1 84 ? 11.130 3.377 -14.418 1.00 91.00 84 LEU A O 1
ATOM 630 N N . PHE A 1 85 ? 9.841 3.127 -12.595 1.00 93.38 85 PHE A N 1
ATOM 631 C CA . PHE A 1 85 ? 10.786 3.740 -11.667 1.00 93.38 85 PHE A CA 1
ATOM 632 C C . PHE A 1 85 ? 12.121 2.984 -11.627 1.00 93.38 85 PHE A C 1
ATOM 634 O O . PHE A 1 85 ? 13.180 3.604 -11.709 1.00 93.38 85 PHE A O 1
ATOM 641 N N . ASN A 1 86 ? 12.080 1.648 -11.597 1.00 92.81 86 ASN A N 1
ATOM 642 C CA . ASN A 1 86 ? 13.286 0.822 -11.649 1.00 92.81 86 ASN A CA 1
ATOM 643 C C . ASN A 1 86 ? 14.076 1.025 -12.951 1.00 92.81 86 ASN A C 1
ATOM 645 O O . ASN A 1 86 ? 15.298 1.134 -12.905 1.00 92.81 86 ASN A O 1
ATOM 649 N N . VAL A 1 87 ? 13.402 1.116 -14.102 1.00 95.00 87 VAL A N 1
ATOM 650 C CA . VAL A 1 87 ? 14.070 1.382 -15.390 1.00 95.00 87 VAL A CA 1
ATOM 651 C C . VAL A 1 87 ? 14.771 2.742 -15.374 1.00 95.00 87 VAL A C 1
ATOM 653 O O . VAL A 1 87 ? 15.928 2.840 -15.779 1.00 95.00 87 VAL A O 1
ATOM 656 N N . ILE A 1 88 ? 14.111 3.782 -14.857 1.00 96.12 88 ILE A N 1
ATOM 657 C CA . ILE A 1 88 ? 14.700 5.124 -14.737 1.00 96.12 88 ILE A CA 1
ATOM 658 C C . ILE A 1 88 ? 15.927 5.103 -13.818 1.00 96.12 88 ILE A C 1
ATOM 660 O O . ILE A 1 88 ? 16.956 5.678 -14.166 1.00 96.12 88 ILE A O 1
ATOM 664 N N . LEU A 1 89 ? 15.849 4.407 -12.679 1.00 95.81 89 LEU A N 1
ATOM 665 C CA . LEU A 1 89 ? 16.979 4.256 -11.759 1.00 95.81 89 LEU A CA 1
ATOM 666 C C . LEU A 1 89 ? 18.193 3.607 -12.428 1.00 95.81 89 LEU A C 1
ATOM 668 O O . LEU A 1 89 ? 19.314 4.079 -12.247 1.00 95.81 89 LEU A O 1
ATOM 672 N N . VAL A 1 90 ? 17.979 2.556 -13.225 1.00 96.88 90 VAL A N 1
ATOM 673 C CA . VAL A 1 90 ? 19.060 1.886 -13.962 1.00 96.88 90 VAL A CA 1
ATOM 674 C C . VAL A 1 90 ? 19.689 2.828 -14.989 1.00 96.88 90 VAL A C 1
ATOM 676 O O . VAL A 1 90 ? 20.913 2.908 -15.065 1.00 96.88 90 VAL A O 1
ATOM 679 N N . LEU A 1 91 ? 18.883 3.586 -15.739 1.00 96.75 91 LEU A N 1
ATOM 680 C CA . LEU A 1 91 ? 19.396 4.565 -16.703 1.00 96.75 91 LEU A CA 1
ATOM 681 C C . LEU A 1 91 ? 20.208 5.672 -16.021 1.00 96.75 91 LEU A C 1
ATOM 683 O O . LEU A 1 91 ? 21.284 6.027 -16.499 1.00 96.75 91 LEU A O 1
ATOM 687 N N . MET A 1 92 ? 19.730 6.178 -14.882 1.00 96.69 92 MET A N 1
ATOM 688 C CA . MET A 1 92 ? 20.442 7.185 -14.094 1.00 96.69 92 MET A CA 1
ATOM 689 C C . MET A 1 92 ? 21.780 6.648 -13.567 1.00 96.69 92 MET A C 1
ATOM 691 O O . MET A 1 92 ? 22.788 7.349 -13.626 1.00 96.69 92 MET A O 1
ATOM 695 N N . LEU A 1 93 ? 21.809 5.396 -13.099 1.00 96.88 93 LEU A N 1
ATOM 696 C CA . LEU A 1 93 ? 23.030 4.741 -12.628 1.00 96.88 93 LEU A CA 1
ATOM 697 C C . LEU A 1 93 ? 24.049 4.548 -13.758 1.00 96.88 93 LEU A C 1
ATOM 699 O O . LEU A 1 93 ? 25.226 4.847 -13.573 1.00 96.88 93 LEU A O 1
ATOM 703 N N . LEU A 1 94 ? 23.607 4.083 -14.930 1.00 96.69 94 LEU A N 1
ATOM 704 C CA . LEU A 1 94 ? 24.473 3.928 -16.103 1.00 96.69 94 LEU A CA 1
ATOM 705 C C . LEU A 1 94 ? 25.060 5.267 -16.551 1.00 96.69 94 LEU A C 1
ATOM 707 O O . LEU A 1 94 ? 26.244 5.344 -16.869 1.00 96.69 94 LEU A O 1
ATOM 711 N N . TRP A 1 95 ? 24.249 6.325 -16.535 1.00 96.88 95 TRP A N 1
ATOM 712 C CA . TRP A 1 95 ? 24.700 7.670 -16.873 1.00 96.88 95 TRP A CA 1
ATOM 713 C C . TRP A 1 95 ? 25.744 8.195 -15.878 1.00 96.88 95 TRP A C 1
ATOM 715 O O . TRP A 1 95 ? 26.788 8.700 -16.289 1.00 96.88 95 TRP A O 1
ATOM 725 N N . LEU A 1 96 ? 25.516 7.996 -14.574 1.00 96.00 96 LEU A N 1
ATOM 726 C CA . LEU A 1 96 ? 26.487 8.323 -13.527 1.00 96.00 96 LEU A CA 1
ATOM 727 C C . LEU A 1 96 ? 27.809 7.576 -13.723 1.00 96.00 96 LEU A C 1
ATOM 729 O O . LEU A 1 96 ? 28.866 8.203 -13.719 1.00 96.00 96 LEU A O 1
ATOM 733 N N . LEU A 1 97 ? 27.761 6.262 -13.954 1.00 95.25 97 LEU A N 1
ATOM 734 C CA . LEU A 1 97 ? 28.958 5.462 -14.216 1.00 95.25 97 LEU A CA 1
ATOM 735 C C . LEU A 1 97 ? 29.710 5.971 -15.450 1.00 95.25 97 LEU A C 1
ATOM 737 O O . LEU A 1 97 ? 30.917 6.174 -15.374 1.00 95.25 97 LEU A O 1
ATOM 741 N N . ALA A 1 98 ? 29.009 6.243 -16.553 1.00 95.12 98 ALA A N 1
ATOM 742 C CA . ALA A 1 98 ? 29.624 6.786 -17.761 1.00 95.12 98 ALA A CA 1
ATOM 743 C C . ALA A 1 98 ? 30.314 8.135 -17.502 1.00 95.12 98 ALA A C 1
ATOM 745 O O . ALA A 1 98 ? 31.432 8.339 -17.966 1.00 95.12 98 ALA A O 1
ATOM 746 N N . SER A 1 99 ? 29.690 9.028 -16.725 1.00 94.19 99 SER A N 1
ATOM 747 C CA . SER A 1 99 ? 30.291 10.319 -16.362 1.00 94.19 99 SER A CA 1
ATOM 748 C C . SER A 1 99 ? 31.556 10.161 -15.511 1.00 94.19 99 SER A C 1
ATOM 750 O O . SER A 1 99 ? 32.555 10.824 -15.778 1.00 94.19 99 SER A O 1
ATOM 752 N N . LEU A 1 100 ? 31.552 9.227 -14.552 1.00 92.94 100 LEU A N 1
ATOM 753 C CA . LEU A 1 100 ? 32.720 8.912 -13.729 1.00 92.94 100 LEU A CA 1
ATOM 754 C C . LEU A 1 100 ? 33.867 8.348 -14.572 1.00 92.94 100 LEU A C 1
ATOM 756 O O . LEU A 1 100 ? 34.992 8.824 -14.453 1.00 92.94 100 LEU A O 1
ATOM 760 N N . PHE A 1 101 ? 33.588 7.391 -15.462 1.00 90.81 101 PHE A N 1
ATOM 761 C CA 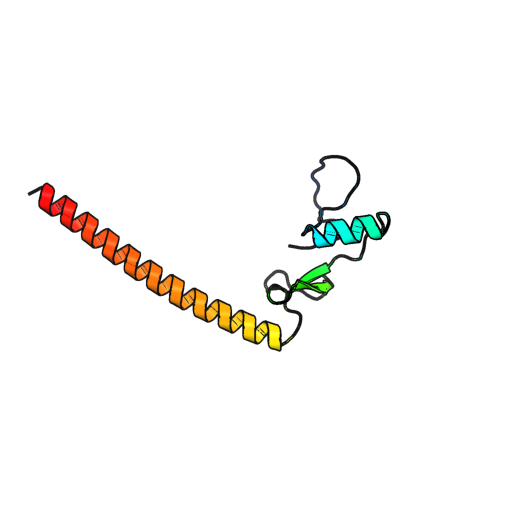. PHE A 1 101 ? 34.598 6.854 -16.378 1.00 90.81 101 PHE A CA 1
ATOM 762 C C . PHE A 1 101 ? 35.141 7.922 -17.333 1.00 90.81 101 PHE A C 1
ATOM 764 O O . PHE A 1 101 ? 36.346 7.974 -17.548 1.00 90.81 101 PHE A O 1
ATOM 771 N N . ALA A 1 102 ? 34.285 8.801 -17.858 1.00 89.88 102 ALA A N 1
ATOM 772 C CA . ALA A 1 102 ? 34.703 9.898 -18.727 1.00 89.88 102 ALA A CA 1
ATOM 773 C C . ALA A 1 102 ? 35.564 10.946 -18.004 1.00 89.88 102 ALA A C 1
ATOM 775 O O . ALA A 1 102 ? 36.390 11.581 -18.640 1.00 89.88 102 ALA A O 1
ATOM 776 N N . SER A 1 103 ? 35.376 11.135 -16.694 1.00 85.00 103 SER A N 1
ATOM 777 C CA . SER A 1 103 ? 36.223 12.017 -15.876 1.00 85.00 103 SER A CA 1
ATOM 778 C C . SER A 1 103 ? 37.536 11.378 -15.409 1.00 85.00 103 SER A C 1
ATOM 780 O O . SER A 1 103 ? 38.415 12.085 -14.923 1.00 85.00 103 SER A O 1
ATOM 782 N N . LEU A 1 104 ? 37.647 10.048 -15.497 1.00 80.44 104 LEU A N 1
ATOM 783 C CA . LEU A 1 104 ? 38.819 9.278 -15.067 1.00 80.44 104 LEU A CA 1
ATOM 784 C C . LEU A 1 104 ? 39.851 9.088 -16.197 1.00 80.44 104 LEU A C 1
ATOM 786 O O . LEU A 1 104 ? 41.013 8.809 -15.907 1.00 80.44 104 LEU A O 1
ATOM 790 N N . ILE A 1 105 ? 39.415 9.202 -17.456 1.00 70.69 105 ILE A N 1
ATOM 791 C CA . ILE A 1 105 ? 40.237 9.166 -18.680 1.00 70.69 105 ILE A CA 1
ATOM 792 C C . ILE A 1 105 ? 40.662 10.590 -19.036 1.00 70.69 105 ILE A C 1
ATOM 794 O O . ILE A 1 105 ? 41.847 10.764 -19.396 1.00 70.69 105 ILE A O 1
#

Secondary structure (DSSP, 8-state):
-EES---SSP---SSS----SSHHHHHHHHHTTT--PPPEEE-TTT--EEEGGG--TTS---SSHHHHHHHHHHHHHHHHHHHHHHHHHHHHHHHHHHHHHHHH-

pLDDT: mean 73.91, std 17.06, range [35.03, 96.88]

Foldseek 3Di:
DKALDPPDDDDDDDDDADDGPDVVSVVVCVVVVNPRDAIWDAQPQPRHTHHPVPDDPPDGDHDDPVSVVVVVVVVVVVVVVVVVVVVVVVVVVVVVVVVVVVVVD